Protein AF-A0A8J6UGV1-F1 (afdb_monomer_lite)

InterPro domains:
  IPR001624 Flagellar hook-basal body complex protein FliE [MF_00724] (2-100)
  IPR001624 Flagellar hook-basal body complex protein FliE [PF02049] (19-100)
  IPR001624 Flagellar hook-basal body complex protein FliE [PR01006] (30-46)
  IPR001624 Flagellar hook-basal body complex protein FliE [PR01006] (64-80)
  IPR001624 Flagellar hook-basal body complex protein FliE [PR01006] (85-98)
  IPR001624 Flagellar hook-basal body complex protein FliE [PTHR34653] (22-100)
  IPR001624 Flagellar hook-basal body complex protein FliE [TIGR00205] (25-100)

Radius of gyration: 26.91 Å; chains: 1; bounding box: 54×57×65 Å

Sequence (100 aa):
MKHITDVTLATQLKSLAHPRTAPVQQIGDKFAEALKASIAGVNQAQITADRAAENIVAGDTKNLHEAMIRLEEADISLRMMVQVRNKAVEAYQEVMRMQV

Structure (mmCIF, N/CA/C/O backbone):
data_AF-A0A8J6UGV1-F1
#
_entry.id   AF-A0A8J6UGV1-F1
#
loop_
_atom_site.group_PDB
_atom_site.id
_atom_site.type_symbol
_atom_site.label_atom_id
_atom_site.label_alt_id
_atom_site.label_comp_id
_atom_site.label_asym_id
_atom_site.label_entity_id
_atom_site.label_seq_id
_atom_site.pdbx_PDB_ins_code
_atom_site.Cartn_x
_atom_site.Cartn_y
_atom_site.Cartn_z
_atom_site.occupancy
_atom_site.B_iso_or_equiv
_atom_site.auth_seq_id
_atom_site.auth_comp_id
_atom_site.auth_asym_id
_atom_site.auth_atom_id
_atom_site.pdbx_PDB_model_num
ATOM 1 N N . MET A 1 1 ? -36.409 49.677 41.959 1.00 44.34 1 MET A N 1
ATOM 2 C CA . MET A 1 1 ? -36.894 48.316 41.642 1.00 44.34 1 MET A CA 1
ATOM 3 C C . MET A 1 1 ? -36.881 48.211 40.120 1.00 44.34 1 MET A C 1
ATOM 5 O O . MET A 1 1 ? -37.669 48.903 39.501 1.00 44.34 1 MET A O 1
ATOM 9 N N . LYS A 1 2 ? -35.842 47.668 39.455 1.00 50.03 2 LYS A N 1
ATOM 10 C CA . LYS A 1 2 ? -35.489 46.228 39.337 1.00 50.03 2 LYS A CA 1
ATOM 11 C C . LYS A 1 2 ? -36.790 45.441 39.097 1.00 50.03 2 LYS A C 1
ATOM 13 O O . LYS A 1 2 ? -37.649 45.496 39.960 1.00 50.03 2 LYS A O 1
ATOM 18 N N . HIS A 1 3 ? -37.077 44.839 37.948 1.00 48.22 3 HIS A N 1
ATOM 19 C CA . HIS A 1 3 ? -36.408 43.662 37.401 1.00 48.22 3 HIS A CA 1
ATOM 20 C C . HIS A 1 3 ? -36.969 43.378 35.992 1.00 48.22 3 HIS A C 1
ATOM 22 O O . HIS A 1 3 ? -38.113 42.946 35.905 1.00 48.22 3 HIS A O 1
ATOM 28 N N . ILE A 1 4 ? -36.215 43.581 34.902 1.00 45.41 4 ILE A N 1
ATOM 29 C CA . ILE A 1 4 ? -36.548 42.944 33.602 1.00 45.41 4 ILE A CA 1
ATOM 30 C C . IL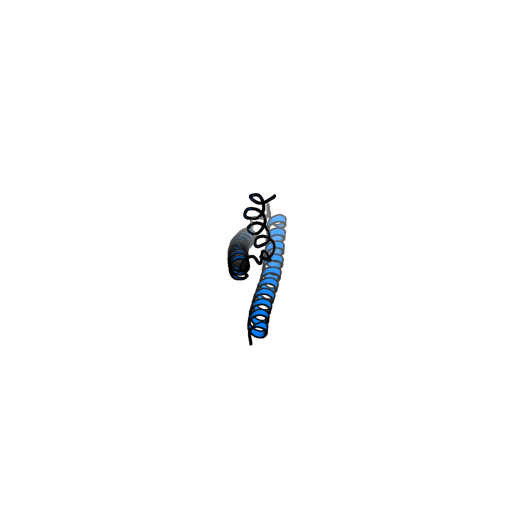E A 1 4 ? -35.292 42.516 32.808 1.00 45.41 4 ILE A C 1
ATOM 32 O O . ILE A 1 4 ? -35.344 42.354 31.595 1.00 45.41 4 ILE A O 1
ATOM 36 N N . THR A 1 5 ? -34.149 42.289 33.466 1.00 53.50 5 THR A N 1
ATOM 37 C CA . THR A 1 5 ? -32.882 41.984 32.762 1.00 53.50 5 THR A CA 1
ATOM 38 C C . THR A 1 5 ? -32.212 40.682 33.204 1.00 53.50 5 THR A C 1
ATOM 40 O O . THR A 1 5 ? -31.007 40.538 33.042 1.00 53.50 5 THR A O 1
ATOM 43 N N . ASP A 1 6 ? -32.971 39.714 33.727 1.00 45.38 6 ASP A N 1
ATOM 44 C CA . ASP A 1 6 ? -32.399 38.461 34.257 1.00 45.38 6 ASP A CA 1
ATOM 45 C C . ASP A 1 6 ? -32.778 37.186 33.479 1.00 45.38 6 ASP A C 1
ATOM 47 O O . ASP A 1 6 ? -32.284 36.108 33.794 1.00 45.38 6 ASP A O 1
ATOM 51 N N . VAL A 1 7 ? -33.593 37.263 32.418 1.00 51.62 7 VAL A N 1
ATOM 52 C CA . VAL A 1 7 ? -34.037 36.050 31.686 1.00 51.62 7 VAL A CA 1
ATOM 53 C C . VAL A 1 7 ? -33.229 35.762 30.409 1.00 51.62 7 VAL A C 1
ATOM 55 O O . VAL A 1 7 ? -33.326 34.672 29.853 1.00 51.62 7 VAL A O 1
ATOM 58 N N . THR A 1 8 ? -32.343 36.664 29.976 1.00 47.09 8 THR A N 1
ATOM 59 C CA . THR A 1 8 ? -31.517 36.442 28.768 1.00 47.09 8 THR A CA 1
ATOM 60 C C . THR A 1 8 ? -30.122 35.876 29.074 1.00 47.09 8 THR A C 1
ATOM 62 O O . THR A 1 8 ? -29.490 35.307 28.187 1.00 47.09 8 THR A O 1
ATOM 65 N N . LEU A 1 9 ? -29.636 35.959 30.320 1.00 51.91 9 LEU A N 1
ATOM 66 C CA . LEU A 1 9 ? -28.287 35.481 30.675 1.00 51.91 9 LEU A CA 1
ATOM 67 C C . LEU A 1 9 ? -28.239 34.010 31.127 1.00 51.91 9 LEU A C 1
ATOM 69 O O . LEU A 1 9 ? -27.195 33.372 31.004 1.00 51.91 9 LEU A O 1
ATOM 73 N N . ALA A 1 10 ? -29.352 33.424 31.581 1.00 48.31 10 ALA A N 1
ATOM 74 C CA . ALA A 1 10 ? -29.375 32.022 32.021 1.00 48.31 10 ALA A CA 1
ATOM 75 C C . ALA A 1 10 ? -29.327 31.013 30.853 1.00 48.31 10 ALA A C 1
ATOM 77 O O . ALA A 1 10 ? -28.907 29.869 31.033 1.00 48.31 10 ALA A O 1
ATOM 78 N N . THR A 1 11 ? -29.707 31.433 29.642 1.00 52.72 11 THR A N 1
ATOM 79 C CA . THR A 1 11 ? -29.747 30.557 28.458 1.00 52.72 11 THR A CA 1
ATOM 80 C C . THR A 1 11 ? -28.392 30.473 27.742 1.00 52.72 11 THR A C 1
ATOM 82 O O . THR A 1 11 ? -28.140 29.506 27.028 1.00 52.72 11 THR A O 1
ATOM 85 N N . GLN A 1 12 ? -27.474 31.420 27.974 1.00 50.91 12 GLN A N 1
ATOM 86 C CA . GLN A 1 12 ? -26.138 31.414 27.353 1.00 50.91 12 GLN A CA 1
ATOM 87 C C . GLN A 1 12 ? -25.066 30.654 28.152 1.00 50.91 12 GLN A C 1
ATOM 89 O O . GLN A 1 12 ? -24.027 30.315 27.591 1.00 50.91 12 GLN A O 1
ATOM 94 N N . LEU A 1 13 ? -25.317 30.283 29.412 1.00 49.97 13 LEU A N 1
ATOM 95 C CA . LEU A 1 13 ? -24.343 29.525 30.217 1.00 49.97 13 LEU A CA 1
ATOM 96 C C . LEU A 1 13 ? -24.439 27.997 30.048 1.00 49.97 13 LEU A C 1
ATOM 98 O O . LEU A 1 13 ? -23.524 27.282 30.446 1.00 49.97 13 LEU A O 1
ATOM 102 N N . LYS A 1 14 ? -25.488 27.475 29.395 1.00 50.97 14 LYS A N 1
ATOM 103 C CA . LYS A 1 14 ? -25.607 26.036 29.068 1.00 50.97 14 LYS A CA 1
ATOM 104 C C . LYS A 1 14 ? -24.937 25.628 27.751 1.00 50.97 14 LYS A C 1
ATOM 106 O O . LYS A 1 14 ? -24.842 24.439 27.464 1.00 50.97 14 LYS A O 1
ATOM 111 N N . SER A 1 15 ? -24.437 26.584 26.965 1.00 50.41 15 SER A N 1
ATOM 112 C CA . SER A 1 15 ? -23.799 26.303 25.670 1.00 50.41 15 SER A CA 1
ATOM 113 C C . SER A 1 15 ? -22.287 26.045 25.753 1.00 50.41 15 SER A C 1
ATOM 115 O O . SER A 1 15 ? -21.696 25.661 24.747 1.00 50.41 15 SER A O 1
ATOM 117 N N . LEU A 1 16 ? -21.652 26.220 26.919 1.00 51.69 16 LEU A N 1
ATOM 118 C CA . LEU A 1 16 ? -20.201 26.026 27.091 1.00 51.69 16 LEU A CA 1
ATOM 119 C C . LEU A 1 16 ? -19.818 24.673 27.723 1.00 51.69 16 LEU A C 1
ATOM 121 O O . LEU A 1 16 ? -18.643 24.429 27.970 1.00 51.69 16 LEU A O 1
ATOM 125 N N . ALA A 1 17 ? -20.786 23.780 27.955 1.00 50.59 17 ALA A N 1
ATOM 126 C CA . ALA A 1 17 ? -20.569 22.480 28.602 1.00 50.59 17 ALA A CA 1
ATOM 127 C C . ALA A 1 17 ? -20.618 21.276 27.644 1.00 50.59 17 ALA A C 1
ATOM 129 O O . ALA A 1 17 ? -20.630 20.135 28.097 1.00 50.59 17 ALA A O 1
ATOM 130 N N . HIS A 1 18 ? -20.642 21.503 26.329 1.00 53.69 18 HIS A N 1
ATOM 131 C CA . HIS A 1 18 ? -20.452 20.417 25.372 1.00 53.69 18 HIS A CA 1
ATOM 132 C C . HIS A 1 18 ? -18.962 20.353 25.044 1.00 53.69 18 HIS A C 1
ATOM 134 O O . HIS A 1 18 ? -18.491 21.192 24.267 1.00 53.69 18 HIS A O 1
ATOM 140 N N . PRO A 1 19 ? -18.189 19.397 25.598 1.00 52.09 19 PRO A N 1
ATOM 141 C CA . PRO A 1 19 ? -16.943 19.048 24.949 1.00 52.09 19 PRO A CA 1
ATOM 142 C C . PRO A 1 19 ? -17.323 18.703 23.511 1.00 52.09 19 PRO A C 1
ATOM 144 O O . PRO A 1 19 ? -18.213 17.888 23.271 1.00 52.09 19 PRO A O 1
ATOM 147 N N . ARG A 1 20 ? -16.712 19.388 22.545 1.00 55.41 20 ARG A N 1
ATOM 148 C CA . ARG A 1 20 ? -16.809 19.042 21.130 1.00 55.41 20 ARG A CA 1
ATOM 149 C C . ARG A 1 20 ? -16.057 17.722 20.940 1.00 55.41 20 ARG A C 1
ATOM 151 O O . ARG A 1 20 ? -14.991 17.683 20.339 1.00 55.41 20 ARG A O 1
ATOM 158 N N . THR A 1 21 ? -16.582 16.643 21.507 1.00 55.25 21 THR A N 1
ATOM 159 C CA . THR A 1 21 ? -16.264 15.290 21.100 1.00 55.25 21 THR A CA 1
ATOM 160 C C . THR A 1 21 ? -16.912 15.147 19.735 1.00 55.25 21 THR A C 1
ATOM 162 O O . THR A 1 21 ? -18.11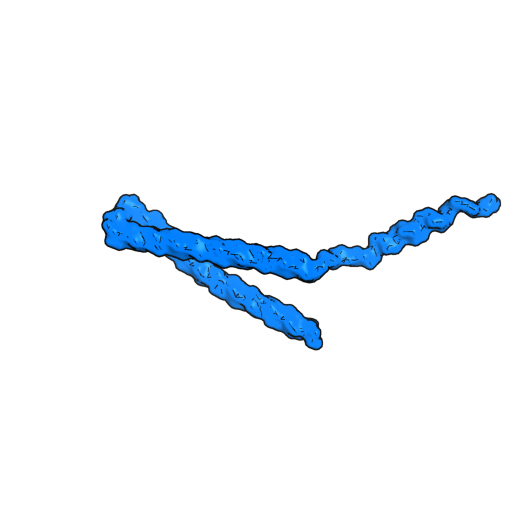8 14.946 19.604 1.00 55.25 21 THR A O 1
ATOM 165 N N . ALA A 1 22 ? -16.118 15.345 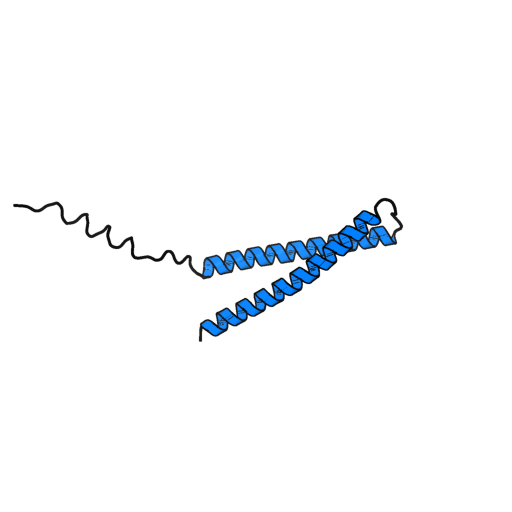18.680 1.00 57.78 22 ALA A N 1
ATOM 166 C CA . ALA A 1 22 ? -16.494 14.803 17.384 1.00 57.78 22 ALA A CA 1
ATOM 167 C C . ALA A 1 22 ? -16.906 13.339 17.626 1.00 57.78 22 ALA A C 1
ATOM 169 O O . ALA A 1 22 ? -16.192 12.648 18.365 1.00 57.78 22 ALA A O 1
ATOM 170 N N . PRO A 1 23 ? -18.057 12.879 17.105 1.00 64.38 23 PRO A N 1
ATOM 171 C CA . PRO A 1 23 ? -18.477 11.511 17.338 1.00 64.38 23 PRO A CA 1
ATOM 172 C C . PRO A 1 23 ? -17.330 10.607 16.895 1.00 64.38 23 PRO A C 1
ATOM 174 O O . PRO A 1 23 ? -16.862 10.725 15.765 1.00 64.38 23 PRO A O 1
ATOM 177 N N . VAL A 1 24 ? -16.854 9.739 17.789 1.00 61.34 24 VAL A N 1
ATOM 178 C CA . VAL A 1 24 ? -15.759 8.784 17.526 1.00 61.34 24 VAL A CA 1
ATOM 179 C C . VAL A 1 24 ? -16.014 8.014 16.219 1.00 61.34 24 VAL A C 1
ATOM 181 O O . VAL A 1 24 ? -15.087 7.728 15.465 1.00 61.34 24 VAL A O 1
ATOM 184 N N . GLN A 1 25 ? -17.292 7.817 15.885 1.00 61.56 25 GLN A N 1
ATOM 185 C CA . GLN A 1 25 ? -17.774 7.273 14.620 1.00 61.56 25 GLN A CA 1
ATOM 186 C C . GLN A 1 25 ? -17.310 8.054 13.376 1.00 61.56 25 GLN A C 1
ATOM 188 O O . GLN A 1 25 ? -16.799 7.463 12.434 1.00 61.56 25 GLN A O 1
ATOM 193 N N . GLN A 1 26 ? -17.397 9.387 13.388 1.00 65.81 26 GLN A N 1
ATOM 194 C CA . GLN A 1 26 ? -17.032 10.237 12.249 1.00 65.81 26 GLN A CA 1
ATOM 195 C C . GLN A 1 26 ? -15.513 10.259 11.995 1.00 65.81 26 GLN A C 1
ATOM 197 O O . GLN A 1 26 ? -15.069 10.533 10.881 1.00 65.81 26 GLN A O 1
ATOM 202 N N . ILE A 1 27 ? -14.705 9.983 13.025 1.00 69.19 27 ILE A N 1
ATOM 203 C CA . ILE A 1 27 ? -13.251 9.815 12.896 1.00 69.19 27 ILE A CA 1
ATOM 204 C C . ILE A 1 27 ? -12.932 8.423 12.330 1.00 69.19 27 ILE A C 1
ATOM 206 O O . ILE A 1 27 ? -12.088 8.313 11.441 1.00 69.19 27 ILE A O 1
ATOM 210 N N . GLY A 1 28 ? -13.639 7.384 12.790 1.00 74.00 28 GLY A N 1
ATOM 211 C CA . GLY A 1 28 ? -13.521 6.020 12.267 1.00 74.00 28 GLY A CA 1
ATOM 212 C C . GLY A 1 28 ? -13.859 5.921 10.779 1.00 74.00 28 GLY A C 1
ATOM 213 O O . GLY A 1 28 ? -13.085 5.343 10.019 1.00 74.00 28 GLY A O 1
ATOM 214 N N . ASP A 1 29 ? -14.943 6.567 10.345 1.00 78.00 29 ASP A N 1
ATOM 215 C CA . ASP A 1 29 ? -15.361 6.574 8.938 1.00 78.00 29 ASP A CA 1
ATOM 216 C C . ASP A 1 29 ? -14.316 7.262 8.041 1.00 78.00 29 ASP A C 1
ATOM 218 O O . ASP A 1 29 ? -13.930 6.728 7.002 1.00 78.00 29 ASP A O 1
ATOM 222 N N . LYS A 1 30 ? -13.759 8.400 8.483 1.00 76.56 30 LYS A N 1
ATOM 223 C CA . LYS A 1 30 ? -12.683 9.101 7.758 1.00 76.56 30 LYS A CA 1
ATOM 224 C C . LYS A 1 30 ? -11.389 8.292 7.682 1.00 76.56 30 LYS A C 1
ATOM 226 O O . LYS A 1 30 ? -10.701 8.327 6.664 1.00 76.56 30 LYS A O 1
ATOM 231 N N . PHE A 1 31 ? -11.040 7.566 8.744 1.00 77.44 31 PHE A N 1
ATOM 232 C CA . PHE A 1 31 ? -9.889 6.666 8.726 1.00 77.44 31 PHE A CA 1
ATOM 233 C C . PHE A 1 31 ? -10.120 5.484 7.778 1.00 77.44 31 PHE A C 1
ATOM 235 O O . PHE A 1 31 ? -9.224 5.135 7.013 1.00 77.44 31 PHE A O 1
ATOM 242 N N . ALA A 1 32 ? -11.321 4.901 7.781 1.00 80.69 32 ALA A N 1
ATOM 243 C CA . ALA A 1 32 ? -11.683 3.817 6.875 1.00 80.69 32 ALA A CA 1
ATOM 244 C C . ALA A 1 32 ? -11.626 4.260 5.403 1.00 80.69 32 ALA A C 1
ATOM 246 O O . ALA A 1 32 ? -11.101 3.529 4.562 1.00 80.69 32 ALA A O 1
ATOM 247 N N . GLU A 1 33 ? -12.096 5.470 5.090 1.00 84.56 33 GLU A N 1
ATOM 248 C CA . GLU A 1 33 ? -11.962 6.068 3.757 1.00 84.56 33 GLU A CA 1
ATOM 249 C C . GLU A 1 33 ? -10.496 6.277 3.360 1.00 84.56 33 GLU A C 1
ATOM 251 O O . GLU A 1 33 ? -10.100 5.880 2.262 1.00 84.56 33 GLU A O 1
ATOM 256 N N . ALA A 1 34 ? -9.672 6.835 4.253 1.00 80.75 34 ALA A N 1
ATOM 257 C CA . ALA A 1 34 ? -8.244 7.027 4.004 1.00 80.75 34 ALA A CA 1
ATOM 258 C C . ALA A 1 34 ? -7.518 5.690 3.782 1.00 80.75 34 ALA A C 1
ATOM 260 O O . ALA A 1 34 ? -6.756 5.551 2.828 1.00 80.75 34 ALA A O 1
ATOM 261 N N . LEU A 1 35 ? -7.810 4.679 4.604 1.00 78.81 35 LEU A N 1
ATOM 262 C CA . LEU A 1 35 ? -7.252 3.336 4.467 1.00 78.81 35 LEU A CA 1
ATOM 263 C C . LEU A 1 35 ? -7.668 2.692 3.140 1.00 78.81 35 LEU A C 1
ATOM 265 O O . LEU A 1 35 ? -6.835 2.112 2.445 1.00 78.81 35 LEU A O 1
ATOM 269 N N . LYS A 1 36 ? -8.939 2.829 2.749 1.00 84.50 36 LYS A N 1
ATOM 270 C CA . LYS A 1 36 ? -9.446 2.340 1.462 1.00 84.50 36 LYS A CA 1
ATOM 271 C C . LYS A 1 36 ? -8.745 3.023 0.286 1.00 84.50 36 LYS A C 1
ATOM 273 O O . LYS A 1 36 ? -8.374 2.345 -0.671 1.00 84.50 36 LYS A O 1
ATOM 278 N N . ALA A 1 37 ? -8.522 4.333 0.369 1.00 84.62 37 ALA A N 1
ATOM 279 C CA . ALA A 1 37 ? -7.778 5.083 -0.637 1.00 84.62 37 ALA A CA 1
ATOM 280 C C . ALA A 1 37 ? -6.309 4.634 -0.716 1.00 84.62 37 ALA A C 1
ATOM 282 O O . ALA A 1 37 ? -5.796 4.427 -1.814 1.00 84.62 37 ALA A O 1
ATOM 283 N N . SER A 1 38 ? -5.647 4.401 0.421 1.00 75.75 38 SER A N 1
ATOM 284 C CA . SER A 1 38 ? -4.282 3.865 0.453 1.00 75.75 38 SER A CA 1
ATOM 285 C C . SER A 1 38 ? -4.195 2.462 -0.149 1.00 75.75 38 SER A C 1
ATOM 287 O O . SER A 1 38 ? -3.284 2.197 -0.928 1.00 75.75 38 SER A O 1
ATOM 289 N N . ILE A 1 39 ? -5.156 1.578 0.144 1.00 82.62 39 ILE A N 1
ATOM 290 C CA . ILE A 1 39 ? -5.223 0.236 -0.456 1.00 82.62 39 ILE A CA 1
ATOM 291 C C . ILE A 1 39 ? -5.373 0.326 -1.979 1.00 82.62 39 ILE A C 1
ATOM 293 O O . ILE A 1 39 ? -4.658 -0.361 -2.708 1.00 82.62 39 ILE A O 1
ATOM 297 N N . ALA A 1 40 ? -6.259 1.196 -2.467 1.00 86.19 40 ALA A N 1
ATOM 298 C CA . ALA A 1 40 ? -6.415 1.431 -3.899 1.00 86.19 40 ALA A CA 1
ATOM 299 C C . ALA A 1 40 ? -5.127 1.990 -4.535 1.00 86.19 40 ALA A C 1
ATOM 301 O O . ALA A 1 40 ? -4.746 1.560 -5.623 1.00 86.19 40 ALA A O 1
ATOM 302 N N . GLY A 1 41 ? -4.430 2.892 -3.836 1.00 81.75 41 GLY A N 1
ATOM 303 C CA . GLY A 1 41 ? -3.144 3.441 -4.264 1.00 81.75 41 GLY A CA 1
ATOM 304 C C . GLY A 1 41 ? -2.056 2.376 -4.398 1.00 81.75 41 GLY A C 1
ATOM 305 O O . GLY A 1 41 ? -1.343 2.356 -5.398 1.00 81.75 41 GLY A O 1
ATOM 306 N N . VAL A 1 42 ? -1.966 1.441 -3.450 1.00 79.69 42 VAL A N 1
ATOM 307 C CA . VAL A 1 42 ? -0.979 0.352 -3.524 1.00 79.69 42 VAL A CA 1
ATOM 308 C C . VAL A 1 42 ? -1.313 -0.638 -4.634 1.00 79.69 42 VAL A C 1
ATOM 310 O O . VAL A 1 42 ? -0.412 -1.046 -5.358 1.00 79.69 42 VAL A O 1
ATOM 313 N N . ASN A 1 43 ? -2.590 -0.965 -4.844 1.00 81.81 43 ASN A N 1
ATOM 314 C CA . ASN A 1 43 ? -2.993 -1.785 -5.988 1.00 81.81 43 ASN A CA 1
ATOM 315 C C . ASN A 1 43 ? -2.573 -1.135 -7.321 1.00 81.81 43 ASN A C 1
ATOM 317 O O . ASN A 1 43 ? -2.052 -1.796 -8.216 1.00 81.81 43 ASN A O 1
ATOM 321 N N . GLN A 1 44 ? -2.732 0.186 -7.439 1.00 84.00 44 GLN A N 1
ATOM 322 C CA . GLN A 1 44 ? -2.290 0.922 -8.621 1.00 84.00 44 GLN A CA 1
ATOM 323 C C . GLN A 1 44 ? -0.759 0.929 -8.771 1.00 84.00 44 GLN A C 1
ATOM 325 O O . GLN A 1 44 ? -0.255 0.802 -9.891 1.00 84.00 44 GLN A O 1
ATOM 330 N N . ALA A 1 45 ? -0.021 1.054 -7.666 1.00 76.94 45 ALA A N 1
ATOM 331 C CA . ALA A 1 45 ? 1.436 0.951 -7.658 1.00 76.94 45 ALA A CA 1
ATOM 332 C C . ALA A 1 45 ? 1.900 -0.447 -8.100 1.00 76.94 45 ALA A C 1
ATOM 334 O O . ALA A 1 45 ? 2.790 -0.547 -8.939 1.00 76.94 45 ALA A O 1
ATOM 335 N N . GLN A 1 46 ? 1.235 -1.507 -7.631 1.00 74.75 46 GLN A N 1
ATOM 336 C CA . GLN A 1 46 ? 1.523 -2.891 -8.007 1.00 74.75 46 GLN A CA 1
ATOM 337 C C . GLN A 1 46 ? 1.316 -3.131 -9.509 1.00 74.75 46 GLN A C 1
ATOM 339 O O . GLN A 1 46 ? 2.237 -3.570 -10.186 1.00 74.75 46 GLN A O 1
ATOM 344 N N . ILE A 1 47 ? 0.173 -2.715 -10.067 1.00 85.69 47 ILE A N 1
ATOM 345 C CA . ILE A 1 47 ? -0.096 -2.815 -11.516 1.00 85.69 47 ILE A CA 1
ATOM 346 C C . ILE A 1 47 ? 0.952 -2.050 -12.342 1.00 85.69 47 ILE A C 1
ATOM 348 O O . ILE A 1 47 ? 1.320 -2.458 -13.444 1.00 85.69 47 ILE A O 1
ATOM 352 N N . THR A 1 48 ? 1.418 -0.909 -11.835 1.00 77.75 48 THR A N 1
ATOM 353 C CA . THR A 1 48 ? 2.434 -0.095 -12.516 1.00 77.75 48 THR A CA 1
ATOM 354 C C . THR A 1 48 ? 3.803 -0.772 -12.477 1.00 77.75 48 THR A C 1
ATOM 356 O O . THR A 1 48 ? 4.514 -0.758 -13.482 1.00 77.75 48 THR A O 1
ATOM 359 N N . ALA A 1 49 ? 4.151 -1.390 -11.348 1.00 70.88 49 ALA A N 1
ATOM 360 C CA . ALA A 1 49 ? 5.376 -2.159 -11.181 1.00 70.88 49 ALA A CA 1
ATOM 361 C C . ALA A 1 49 ? 5.395 -3.402 -12.080 1.00 70.88 49 ALA A C 1
ATOM 363 O O . ALA A 1 49 ? 6.397 -3.637 -12.749 1.00 70.88 49 ALA A O 1
ATOM 364 N N . ASP A 1 50 ? 4.276 -4.123 -12.181 1.00 78.12 50 ASP A N 1
ATOM 365 C CA . ASP A 1 50 ? 4.147 -5.298 -13.050 1.00 78.12 50 ASP A CA 1
ATOM 366 C C . ASP A 1 50 ? 4.394 -4.929 -14.522 1.00 78.12 50 ASP A C 1
ATOM 368 O O . ASP A 1 50 ? 5.207 -5.557 -15.200 1.00 78.12 50 ASP A O 1
ATOM 372 N N . ARG A 1 51 ? 3.796 -3.830 -15.006 1.00 78.06 51 ARG A N 1
ATOM 373 C CA . ARG A 1 51 ? 4.065 -3.325 -16.367 1.00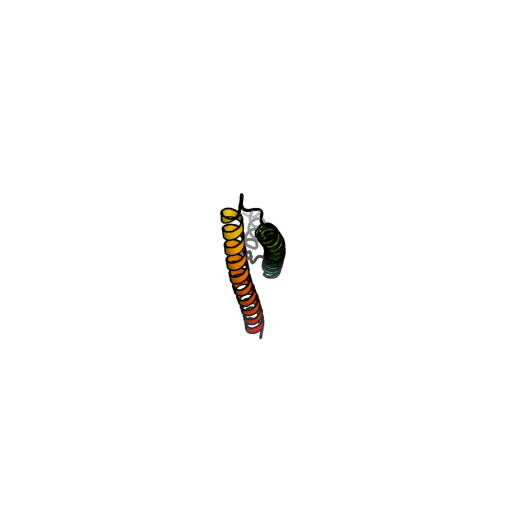 78.06 51 ARG A CA 1
ATOM 374 C C . ARG A 1 51 ? 5.508 -2.870 -16.559 1.00 78.06 51 ARG A C 1
ATOM 376 O O . ARG A 1 51 ? 6.072 -3.038 -17.637 1.00 78.06 51 ARG A O 1
ATOM 383 N N . ALA A 1 52 ? 6.106 -2.244 -15.546 1.00 69.00 52 ALA A N 1
ATOM 384 C CA . ALA A 1 52 ? 7.504 -1.834 -15.612 1.00 69.00 52 ALA A CA 1
ATOM 385 C C . ALA A 1 52 ? 8.432 -3.058 -15.702 1.00 69.00 52 ALA A C 1
ATOM 387 O O . ALA A 1 52 ? 9.366 -3.049 -16.502 1.00 69.00 52 ALA A O 1
ATOM 388 N N . ALA A 1 53 ? 8.134 -4.122 -14.952 1.00 69.12 53 ALA A N 1
ATOM 389 C CA . ALA A 1 53 ? 8.850 -5.390 -15.013 1.00 69.12 53 ALA A CA 1
ATOM 390 C C . ALA A 1 53 ? 8.706 -6.066 -16.389 1.00 69.12 53 ALA A C 1
ATOM 392 O O . ALA A 1 53 ? 9.708 -6.495 -16.960 1.00 69.12 53 ALA A O 1
ATOM 393 N N . GLU A 1 54 ? 7.501 -6.090 -16.968 1.00 73.75 54 GLU A N 1
ATOM 394 C CA . GLU A 1 54 ? 7.268 -6.602 -18.329 1.00 73.75 54 GLU A CA 1
ATOM 395 C C . GLU A 1 54 ? 8.090 -5.845 -19.384 1.00 73.75 54 GLU A C 1
ATOM 397 O O . GLU A 1 54 ? 8.734 -6.468 -20.229 1.00 73.75 54 GLU A O 1
ATOM 402 N N . ASN A 1 55 ? 8.142 -4.511 -19.306 1.00 67.81 55 ASN A N 1
ATOM 403 C CA . ASN A 1 55 ? 8.916 -3.684 -20.239 1.00 67.81 55 ASN A CA 1
ATOM 404 C C . ASN A 1 55 ? 10.434 -3.914 -20.125 1.00 67.81 55 ASN A C 1
ATOM 406 O O . ASN A 1 55 ? 11.137 -3.898 -21.138 1.00 67.81 55 ASN A O 1
ATOM 410 N N . ILE A 1 56 ? 10.941 -4.170 -18.913 1.00 68.69 56 ILE A N 1
ATOM 411 C CA . ILE A 1 56 ? 12.346 -4.547 -18.697 1.00 68.69 56 ILE A CA 1
ATOM 412 C C . ILE A 1 56 ? 12.647 -5.893 -19.371 1.00 68.69 56 ILE A C 1
ATOM 414 O O . ILE A 1 56 ? 13.640 -6.014 -20.089 1.00 68.69 56 ILE A O 1
ATOM 418 N N . VAL A 1 57 ? 11.790 -6.899 -19.164 1.00 69.00 57 VAL A N 1
ATOM 419 C CA . VAL A 1 57 ? 11.962 -8.249 -19.734 1.00 69.00 57 VAL A CA 1
ATOM 420 C C . VAL A 1 57 ? 11.824 -8.239 -21.260 1.00 69.00 57 VAL A C 1
ATOM 422 O O . VAL A 1 57 ? 12.520 -8.987 -21.943 1.00 69.00 57 VAL A O 1
ATOM 425 N N . ALA A 1 58 ? 10.991 -7.350 -21.808 1.00 75.12 58 ALA A N 1
ATOM 426 C CA . ALA A 1 58 ? 10.830 -7.141 -23.247 1.00 75.12 58 ALA A CA 1
ATOM 427 C C . ALA A 1 58 ? 12.054 -6.491 -23.930 1.00 75.12 58 ALA A C 1
ATOM 429 O O . ALA A 1 58 ? 12.083 -6.382 -25.157 1.00 75.12 58 ALA A O 1
ATOM 430 N N . GLY A 1 59 ? 13.076 -6.085 -23.167 1.00 62.94 59 GLY A N 1
ATOM 431 C CA . GLY A 1 59 ? 14.328 -5.551 -23.702 1.00 62.94 59 GLY A CA 1
ATOM 432 C C . GLY A 1 59 ? 14.305 -4.051 -24.004 1.00 62.94 59 GLY A C 1
ATOM 433 O O . GLY A 1 59 ? 15.190 -3.569 -24.716 1.00 62.94 59 GLY A O 1
ATOM 434 N N . ASP A 1 60 ? 13.341 -3.296 -23.460 1.00 65.19 60 ASP A N 1
ATOM 435 C CA . ASP A 1 60 ? 13.316 -1.834 -23.578 1.00 65.19 60 ASP A CA 1
ATOM 436 C C . ASP A 1 60 ? 14.346 -1.200 -22.625 1.00 65.19 60 ASP A C 1
ATOM 438 O O . ASP A 1 60 ? 14.074 -0.785 -21.497 1.00 65.19 60 ASP A O 1
ATOM 442 N N . THR A 1 61 ? 15.599 -1.181 -23.078 1.00 57.50 61 THR A N 1
ATOM 443 C CA . THR A 1 61 ? 16.772 -0.764 -22.294 1.00 57.50 61 THR A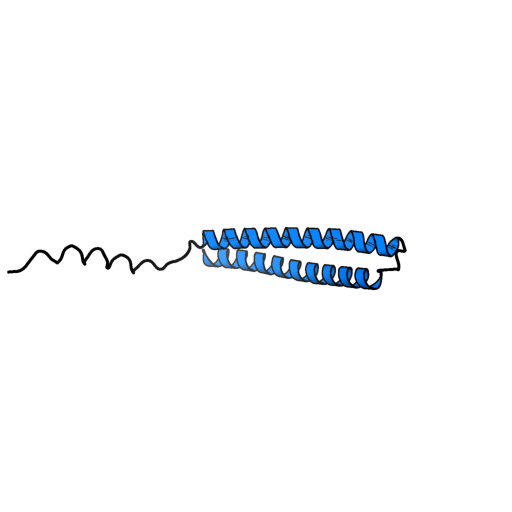 CA 1
ATOM 444 C C . THR A 1 61 ? 16.908 0.749 -22.136 1.00 57.50 61 THR A C 1
ATOM 446 O O . THR A 1 61 ? 17.732 1.197 -21.338 1.00 57.50 61 THR A O 1
ATOM 449 N N . LYS A 1 62 ? 16.095 1.554 -22.836 1.00 63.72 62 LYS A N 1
ATOM 450 C CA . LYS A 1 62 ? 16.175 3.024 -22.767 1.00 63.72 62 LYS A CA 1
ATOM 451 C C . LYS A 1 62 ? 15.812 3.579 -21.391 1.00 63.72 62 LYS A C 1
ATOM 453 O O . LYS A 1 62 ? 16.334 4.624 -21.021 1.00 63.72 62 LYS A O 1
ATOM 458 N N . ASN A 1 63 ? 14.983 2.861 -20.630 1.00 66.00 63 ASN A N 1
ATOM 459 C CA . ASN A 1 63 ? 14.483 3.297 -19.324 1.00 66.00 63 ASN A CA 1
ATOM 460 C C . ASN A 1 63 ? 14.769 2.287 -18.200 1.00 66.00 63 ASN A C 1
ATOM 462 O O . ASN A 1 63 ? 14.128 2.342 -17.154 1.00 66.00 63 ASN A O 1
ATOM 466 N N . LEU A 1 64 ? 15.729 1.368 -18.381 1.00 70.50 64 LEU A N 1
ATOM 467 C CA . LEU A 1 64 ? 16.019 0.304 -17.407 1.00 70.50 64 LEU A CA 1
ATOM 468 C C . LEU A 1 64 ? 16.281 0.849 -15.994 1.00 70.50 64 LEU A C 1
ATOM 470 O O . LEU A 1 64 ? 15.779 0.301 -15.017 1.00 70.50 64 LEU A O 1
ATOM 474 N N . HIS A 1 65 ? 17.035 1.946 -15.886 1.00 74.75 65 HIS A N 1
ATOM 475 C CA . HIS A 1 65 ? 17.329 2.583 -14.603 1.00 74.75 65 HIS A CA 1
ATOM 476 C C . HIS A 1 65 ? 16.065 3.129 -13.923 1.00 74.75 65 HIS A C 1
ATOM 478 O O . HIS A 1 65 ? 15.845 2.882 -12.741 1.00 74.75 65 HIS A O 1
ATOM 484 N N . GLU A 1 66 ? 15.203 3.813 -14.677 1.00 74.56 66 GLU A N 1
ATOM 485 C CA . GLU A 1 66 ? 13.935 4.345 -14.168 1.00 74.56 66 GLU A CA 1
ATOM 486 C C . GLU A 1 66 ? 12.968 3.219 -13.780 1.00 74.56 66 GLU A C 1
ATOM 488 O O . GLU A 1 66 ? 12.294 3.295 -12.756 1.00 74.56 66 GLU A O 1
ATOM 493 N N . ALA A 1 67 ? 12.934 2.138 -14.558 1.00 74.25 67 ALA A N 1
ATOM 494 C CA . ALA A 1 67 ? 12.105 0.979 -14.270 1.00 74.25 67 ALA A CA 1
ATOM 495 C C . ALA A 1 67 ? 12.586 0.219 -13.019 1.00 74.25 67 ALA A C 1
ATOM 497 O O . ALA A 1 67 ? 11.754 -0.180 -12.206 1.00 74.25 67 ALA A O 1
ATOM 498 N N . MET A 1 68 ? 13.903 0.091 -12.802 1.00 77.88 68 MET A N 1
ATOM 499 C CA . MET A 1 68 ? 14.446 -0.446 -11.546 1.00 77.88 68 MET A CA 1
ATOM 500 C C . MET A 1 68 ? 14.109 0.440 -10.342 1.00 77.88 68 MET A C 1
ATOM 502 O O . MET A 1 68 ? 13.734 -0.090 -9.300 1.00 77.88 68 MET A O 1
ATOM 506 N N . ILE A 1 69 ? 14.186 1.770 -10.480 1.00 82.38 69 ILE A N 1
ATOM 507 C CA . ILE A 1 69 ? 13.780 2.700 -9.412 1.00 82.38 69 ILE A CA 1
ATOM 508 C C . ILE A 1 69 ? 12.303 2.502 -9.067 1.00 82.38 69 ILE A C 1
ATOM 510 O O . ILE A 1 69 ? 11.965 2.340 -7.899 1.00 82.38 69 ILE A O 1
ATOM 514 N N . ARG A 1 70 ? 11.425 2.450 -10.074 1.00 77.19 70 ARG A N 1
ATOM 515 C CA . ARG A 1 70 ? 9.987 2.231 -9.857 1.00 77.19 70 ARG A CA 1
ATOM 516 C C . ARG A 1 70 ? 9.686 0.881 -9.210 1.00 77.19 70 ARG A C 1
ATOM 518 O O . ARG A 1 70 ? 8.763 0.793 -8.406 1.00 77.19 70 ARG A O 1
ATOM 525 N N . LEU A 1 71 ? 10.444 -0.161 -9.553 1.00 80.00 71 LEU A N 1
ATOM 526 C CA . LEU A 1 71 ? 10.305 -1.479 -8.935 1.00 80.00 71 LEU A CA 1
ATOM 527 C C . LEU A 1 71 ? 10.685 -1.438 -7.447 1.00 80.00 71 LEU A C 1
ATOM 529 O O . LEU A 1 71 ? 9.942 -1.956 -6.617 1.00 80.00 71 LEU A O 1
ATOM 533 N N . GLU A 1 72 ? 11.792 -0.776 -7.107 1.00 83.12 72 GLU A N 1
ATOM 534 C CA . GLU A 1 72 ? 12.228 -0.606 -5.717 1.00 83.12 72 GLU A CA 1
ATOM 535 C C . GLU A 1 72 ? 11.233 0.252 -4.914 1.00 83.12 72 GLU A C 1
ATOM 537 O O . GLU A 1 72 ? 10.860 -0.102 -3.795 1.00 83.12 72 GLU A O 1
ATOM 542 N N . GLU A 1 73 ? 10.727 1.346 -5.496 1.00 82.38 73 GLU A N 1
ATOM 543 C CA . GLU A 1 73 ? 9.675 2.171 -4.888 1.00 82.38 73 GLU A CA 1
ATOM 544 C C . GLU A 1 73 ? 8.403 1.362 -4.614 1.00 82.38 73 GLU A C 1
ATOM 546 O O . GLU A 1 73 ? 7.797 1.497 -3.545 1.00 82.38 73 GLU A O 1
ATOM 551 N N . ALA A 1 74 ? 7.996 0.511 -5.558 1.00 80.06 74 ALA A N 1
ATOM 552 C CA . ALA A 1 74 ? 6.829 -0.343 -5.404 1.00 80.06 74 ALA A CA 1
ATOM 553 C C . ALA A 1 74 ? 7.021 -1.380 -4.289 1.00 80.06 74 ALA A C 1
ATOM 555 O O . ALA A 1 74 ? 6.121 -1.557 -3.465 1.00 80.06 74 ALA A O 1
ATOM 556 N N . ASP A 1 75 ? 8.193 -2.013 -4.209 1.00 83.12 75 ASP A N 1
ATOM 557 C CA . ASP A 1 75 ? 8.508 -2.975 -3.151 1.00 83.12 75 ASP A CA 1
ATOM 558 C C . ASP A 1 75 ? 8.525 -2.317 -1.758 1.00 83.12 75 ASP A C 1
ATOM 560 O O . ASP A 1 75 ? 7.904 -2.817 -0.813 1.00 83.12 75 ASP A O 1
ATOM 564 N N . ILE A 1 76 ? 9.160 -1.147 -1.625 1.00 89.62 76 ILE A N 1
ATOM 565 C CA . ILE A 1 76 ? 9.157 -0.368 -0.376 1.00 89.62 76 ILE A CA 1
ATOM 566 C C . ILE A 1 76 ? 7.725 0.027 0.012 1.00 89.62 76 ILE A C 1
ATOM 568 O O . ILE A 1 76 ? 7.323 -0.132 1.170 1.00 89.62 76 ILE A O 1
ATOM 572 N N . SER A 1 77 ? 6.931 0.496 -0.953 1.00 79.56 77 SER A N 1
ATOM 573 C CA . SER A 1 77 ? 5.534 0.891 -0.736 1.00 79.56 77 SER A CA 1
ATOM 574 C C . SER A 1 77 ? 4.670 -0.287 -0.281 1.00 79.56 77 SER A C 1
ATOM 576 O O . SER A 1 77 ? 3.856 -0.145 0.636 1.00 79.56 77 SER A O 1
ATOM 578 N N . LEU A 1 78 ? 4.880 -1.472 -0.858 1.00 84.88 78 LEU A N 1
ATOM 579 C CA . LEU A 1 78 ? 4.193 -2.696 -0.455 1.00 84.88 78 LEU A CA 1
ATOM 580 C C . LEU A 1 78 ? 4.565 -3.102 0.976 1.00 84.88 78 LEU A C 1
ATOM 582 O O . LEU A 1 78 ? 3.682 -3.377 1.794 1.00 84.88 78 LEU A O 1
ATOM 586 N N . ARG A 1 79 ? 5.862 -3.088 1.313 1.00 85.75 79 ARG A N 1
ATOM 587 C CA . ARG A 1 79 ? 6.340 -3.371 2.677 1.00 85.75 79 ARG A CA 1
ATOM 588 C C . ARG A 1 79 ? 5.716 -2.417 3.696 1.00 85.75 79 ARG A C 1
ATOM 590 O O . ARG A 1 79 ? 5.240 -2.862 4.744 1.00 85.75 79 ARG A O 1
ATOM 597 N N . MET A 1 80 ? 5.651 -1.127 3.374 1.00 88.12 80 MET A N 1
ATOM 598 C CA . MET A 1 80 ? 5.001 -0.123 4.214 1.00 88.12 80 MET A CA 1
ATOM 599 C C . MET A 1 80 ? 3.500 -0.400 4.377 1.00 88.12 80 MET A C 1
ATOM 601 O O . MET A 1 80 ? 2.980 -0.350 5.492 1.00 88.12 80 MET A O 1
ATOM 605 N N . MET A 1 81 ? 2.798 -0.761 3.301 1.00 85.19 81 MET A N 1
ATOM 606 C CA . MET A 1 81 ? 1.373 -1.093 3.356 1.00 85.19 81 MET A CA 1
ATOM 607 C C . MET A 1 81 ? 1.085 -2.256 4.307 1.00 85.19 81 MET A C 1
ATOM 609 O O . MET A 1 81 ? 0.135 -2.194 5.089 1.00 85.19 81 MET A O 1
ATOM 613 N N . VAL A 1 82 ? 1.905 -3.309 4.278 1.00 89.12 82 VAL A N 1
ATOM 614 C CA . VAL A 1 82 ? 1.753 -4.453 5.187 1.00 89.12 82 VAL A CA 1
ATOM 615 C C . VAL A 1 82 ? 1.890 -4.010 6.645 1.00 89.12 82 VAL A C 1
ATOM 617 O O . VAL A 1 82 ? 1.106 -4.441 7.494 1.00 89.12 82 VAL A O 1
ATOM 620 N N . GLN A 1 83 ? 2.830 -3.111 6.944 1.00 86.88 83 GLN A N 1
ATOM 621 C CA . GLN A 1 83 ? 2.972 -2.552 8.289 1.00 86.88 83 GLN A CA 1
ATOM 622 C C . GLN A 1 83 ? 1.750 -1.724 8.698 1.00 86.88 83 GLN A C 1
ATOM 624 O O . GLN A 1 83 ? 1.227 -1.922 9.795 1.00 86.88 83 GLN A O 1
ATOM 629 N N . VAL A 1 84 ? 1.247 -0.859 7.813 1.00 86.12 84 VAL A N 1
ATOM 630 C CA . VAL A 1 84 ? 0.028 -0.070 8.058 1.00 86.12 84 VAL A CA 1
ATOM 631 C C . VAL A 1 84 ? -1.174 -0.983 8.296 1.00 86.12 84 VAL A C 1
ATOM 633 O O . VAL A 1 84 ? -1.915 -0.768 9.252 1.00 86.12 84 VAL A O 1
ATOM 636 N N . ARG A 1 85 ? -1.339 -2.048 7.499 1.00 83.19 85 ARG A N 1
ATOM 637 C CA . ARG A 1 85 ? -2.388 -3.059 7.698 1.00 83.19 85 ARG A CA 1
ATOM 638 C C . ARG A 1 85 ? -2.288 -3.682 9.087 1.00 83.19 85 ARG A C 1
ATOM 640 O O . ARG A 1 85 ? -3.292 -3.771 9.786 1.00 83.19 85 ARG A O 1
ATOM 647 N N . ASN A 1 86 ? -1.091 -4.100 9.495 1.00 89.38 86 ASN A N 1
ATOM 648 C CA . ASN A 1 86 ? -0.882 -4.697 10.813 1.00 89.38 86 ASN A CA 1
ATOM 649 C C . ASN A 1 86 ? -1.225 -3.705 11.935 1.00 89.38 86 ASN A C 1
ATOM 651 O O . ASN A 1 86 ? -1.921 -4.081 12.872 1.00 89.38 86 ASN A O 1
ATOM 655 N N . LYS A 1 87 ? -0.839 -2.427 11.809 1.00 86.25 87 LYS A N 1
ATOM 656 C CA . LYS A 1 87 ? -1.183 -1.398 12.806 1.00 86.25 87 LYS A CA 1
ATOM 657 C C . LYS A 1 87 ? -2.661 -1.040 12.828 1.00 86.25 87 LYS A C 1
ATOM 659 O O . LYS A 1 87 ? -3.199 -0.815 13.904 1.00 86.25 87 LYS A O 1
ATOM 664 N N . ALA A 1 88 ? -3.339 -1.060 11.685 1.00 82.19 88 ALA A N 1
ATOM 665 C CA . ALA A 1 88 ? -4.787 -0.891 11.631 1.00 82.19 88 ALA A CA 1
ATOM 666 C C . ALA A 1 88 ? -5.522 -2.047 12.337 1.00 82.19 88 ALA A C 1
ATOM 668 O O . ALA A 1 88 ? -6.473 -1.805 13.076 1.00 82.19 88 ALA A O 1
ATOM 669 N N . VAL A 1 89 ? -5.058 -3.291 12.160 1.00 85.94 89 VAL A N 1
ATOM 670 C CA . VAL A 1 89 ? -5.610 -4.463 12.863 1.00 85.94 89 VAL A CA 1
ATOM 671 C C . VAL A 1 89 ? -5.347 -4.384 14.369 1.00 85.94 89 VAL A C 1
ATOM 673 O O . VAL A 1 89 ? -6.269 -4.607 15.147 1.00 85.94 89 VAL A O 1
ATOM 676 N N . GLU A 1 90 ? -4.129 -4.029 14.787 1.00 84.88 90 GLU A N 1
ATOM 677 C CA . GLU A 1 90 ? -3.789 -3.815 16.203 1.00 84.88 90 GLU A CA 1
ATOM 678 C C . GLU A 1 90 ? -4.660 -2.713 16.828 1.00 84.88 90 GLU A C 1
ATOM 680 O O . GLU A 1 90 ? -5.231 -2.912 17.896 1.00 84.88 90 GLU A O 1
ATOM 685 N N . ALA A 1 91 ? -4.837 -1.580 16.141 1.00 81.94 91 ALA A N 1
ATOM 686 C CA . ALA A 1 91 ? -5.682 -0.485 16.612 1.00 81.94 91 ALA A CA 1
ATOM 687 C C . ALA A 1 91 ? -7.157 -0.900 16.741 1.00 81.94 91 ALA A C 1
ATOM 689 O O . ALA A 1 91 ? -7.813 -0.541 17.716 1.00 81.94 91 ALA A O 1
ATOM 690 N N . TYR A 1 92 ? -7.677 -1.690 15.794 1.00 80.19 92 TYR A N 1
ATOM 691 C CA . TYR A 1 92 ? -9.027 -2.247 15.892 1.00 80.19 92 TYR A CA 1
ATOM 692 C C . TYR A 1 92 ? -9.172 -3.175 17.108 1.00 80.19 92 TYR A C 1
ATOM 694 O O . TYR A 1 92 ? -10.141 -3.066 17.859 1.00 80.19 92 TYR A O 1
ATOM 702 N N . GLN A 1 93 ? -8.194 -4.057 17.336 1.00 80.31 93 GLN A N 1
ATOM 703 C CA . GLN A 1 93 ? -8.180 -4.949 18.499 1.00 80.31 93 GLN A CA 1
ATOM 704 C C . GLN A 1 93 ? -8.114 -4.177 19.824 1.00 80.31 93 GLN A C 1
ATOM 706 O O . GLN A 1 93 ? -8.793 -4.553 20.778 1.00 80.31 93 GLN A O 1
ATOM 711 N N . GLU A 1 94 ? -7.338 -3.094 19.885 1.00 76.75 94 GLU A N 1
ATOM 712 C CA . GLU A 1 94 ? -7.207 -2.259 21.083 1.00 76.75 94 GLU A CA 1
ATOM 713 C C . GLU A 1 94 ? -8.512 -1.521 21.416 1.00 76.75 94 GLU A C 1
ATOM 715 O O . GLU A 1 94 ? -8.964 -1.546 22.559 1.00 76.75 94 GLU A O 1
ATOM 720 N N . VAL A 1 95 ? -9.187 -0.946 20.413 1.00 75.88 95 VAL A N 1
ATOM 721 C CA . VAL A 1 95 ? -10.500 -0.301 20.606 1.00 75.88 95 VAL A CA 1
ATOM 722 C C . VAL A 1 95 ? -11.535 -1.297 21.137 1.00 75.88 95 VAL A C 1
ATOM 724 O O . VAL A 1 95 ? -12.296 -0.959 22.043 1.00 75.88 95 VAL A O 1
ATOM 727 N N . MET A 1 96 ? -11.537 -2.536 20.634 1.00 73.31 96 MET A N 1
ATOM 728 C CA . MET A 1 96 ? -12.427 -3.597 21.124 1.00 73.31 96 MET A CA 1
ATOM 729 C C . MET A 1 96 ? -12.113 -4.009 22.570 1.00 73.31 96 MET A C 1
ATOM 731 O O . MET A 1 96 ? -13.024 -4.345 23.323 1.00 73.31 96 MET A O 1
ATOM 735 N N . ARG A 1 97 ? -10.839 -3.967 22.980 1.00 71.56 97 ARG A N 1
ATOM 736 C CA . ARG A 1 97 ? -10.411 -4.251 24.359 1.00 71.56 97 ARG A CA 1
ATOM 737 C C . ARG A 1 97 ? -10.756 -3.144 25.350 1.00 71.56 97 ARG A C 1
ATOM 739 O O . ARG A 1 97 ? -10.938 -3.445 26.522 1.00 71.56 97 ARG A O 1
ATOM 746 N N . MET A 1 98 ? -10.859 -1.893 24.904 1.00 70.56 98 MET A N 1
ATOM 747 C CA . MET A 1 98 ? -11.284 -0.779 25.761 1.00 70.56 98 MET A CA 1
ATOM 748 C C . MET A 1 98 ? -12.789 -0.783 26.077 1.00 70.56 98 MET A C 1
ATOM 750 O O . MET A 1 98 ? -13.207 -0.076 26.989 1.00 70.56 98 MET A O 1
ATOM 754 N N . GLN A 1 99 ? -13.609 -1.506 25.306 1.00 56.03 99 GLN A N 1
ATOM 755 C CA . GLN A 1 99 ? -15.076 -1.481 25.412 1.00 56.03 99 GLN A CA 1
ATOM 756 C C . GLN A 1 99 ? -15.682 -2.598 26.282 1.00 56.03 99 GLN A C 1
ATOM 758 O O . GLN A 1 99 ? -16.909 -2.666 26.377 1.00 56.03 99 GLN A O 1
ATOM 763 N N . VAL A 1 100 ? -14.866 -3.458 26.904 1.00 53.75 100 VAL A N 1
ATOM 764 C CA . VAL A 1 100 ? -15.331 -4.476 27.870 1.00 53.75 100 VAL A CA 1
ATOM 765 C C . VAL A 1 100 ? -15.204 -4.014 29.314 1.00 53.75 100 VAL A C 1
ATOM 767 O O . VAL A 1 100 ? -14.242 -3.276 29.621 1.00 53.75 100 VAL A O 1
#

pLDDT: mean 71.09, std 13.12, range [44.34, 89.62]

Secondary structure (DSSP, 8-state):
---SSSSSSTTTTTSS-------HHHHHHHHHHHHHHHHHHHHHHHHHHHHHHHHHHTT-GGGHHHHHHHHHHHHHHHHHHHHHHHHHHHHHHHHHHHT-

Foldseek 3Di:
DDDDPPPPPVVVVVVVPDPPPPPVVVVVVVVVVVLVVLVVVLVVLVVVLVVLVVCVVVPVPPCVVVSVVSNVVSVVSVVVNVVVVVVVVVVVVVVVVVVD

Organism: NCBI:txid2771352

=== Feature glossary ===
A reading guide for the features in this record.

Start from the sequence.

  · Sequence gives the chain of amino acids in standard one-letter code (A=alanine, C=cysteine, …, Y=tyrosine), read N→C. It is the only feature that is directly encoded by the gene; all structural features are derived from the folded form of this sequence.

Fold it, and you get atomic coordinates and the backbone conformation that goes with them.

  · The mmCIF table is the protein's shape written out atom by atom. For each backbone N, Cα, C, and carbonyl O, it records an (x, y, z) coordinate triple in Å plus the residue type, chain letter, and residue number.

  · Backbone dihedral angles. Every residue except chain termini has a φ (preceding-C → N → Cα → C) and a ψ (N → Cα → C → next-N). They are reported in degrees following the IUPAC sign convention. Secondary structure is essentially a statement about which (φ, ψ) basin each residue occupies.

  · DSSP 8-state secondary structure assigns each residue one of H (α-helix), G (3₁₀-helix), I (π-helix), E (extended β-strand), B (isolated β-bridge), T (hydrogen-bonded turn), S (bend), or '-' (coil). The assignment is computed from backbone hydrogen-bond geometry via the Kabsch–Sander algorithm.

  · P-SEA three-state annotation labels each residue as helix, strand, or coil based purely on the geometry of the Cα trace. It serves as a fallback when the full backbone (and thus DSSP) is unavailable.

Summarize the fold with a handful of shape descriptors and a per-residue structural alphabet.

  · Radius of gyration (Rg) is the root-mean-square distance of Cα atoms from their centroid — a single number for overall size and compactness. A globular domain of N residues has Rg ≈ 2.2·N^0.38 Å; an extended or disordered chain has a much larger Rg. The Cα contact count is the number of residue pairs whose Cα atoms are within 8 Å and are more than four positions apart in sequence — a standard proxy for tertiary packing density. The bounding box is the smallest axis-aligned box enclosing all Cα atoms.

  · Foldseek's 3Di representation compresses backbone geometry into a per-residue letter drawn from a learned twenty-state alphabet. It captures the tertiary interaction pattern around each residue — which residues are packed against it in space, regardless of where they are in sequence.

  · Accessible surface area quantifies burial. A residue with SASA near zero is packed into the hydrophobic core; one with SASA >100 Å² sits on the surface. Computed here via the Shrake–Rupley numerical algorithm with a 1.4 Å probe.

Ask how reliable the model is.

  · For AlphaFold models, the B-factor field carries pLDDT — the model's own estimate of local accuracy on a 0–100 scale. Regions with pLDDT<50 should be treated as essentially unmodeled; they often correspond to intrinsically disordered segments.

  · For experimental (PDB) structures, the B-factor (temperature factor) quantifies the positional spread of each atom in the crystal — a combination of thermal vibration and static disorder — in units of Å². High B-factors mark flexible loops or poorly resolved regions; low B-factors mark the rigid, well-ordered core.

  · PAE(i, j) answers: if I align the predicted and true structures on residue i, how far off (in Å) do I expect residue j to be? A block-diagonal PAE matrix with low values on the blocks and high values off-diagonal is the signature of a multi-domain protein with confidently predicted domains but uncertain inter-domain orientation.

Place it in context: what it resembles, what it is annotated as, and how it looks.

  · Structural nearest neighbors (via Foldseek easy-search vs the PDB). Reported per hit: target PDB id, E-value, and alignment TM-score. A TM-score above ~0.5 is the conventional threshold for 'same fold'.

  · Functional annotations link the protein to curated databases. InterPro entries identify conserved domains and families by matching the sequence against member-database signatures (Pfam, PROSITE, CDD, …). Gene Ontology (GO) terms describe molecular function, biological process, and cellular component in a controlled vocabulary. CATH places the structure in a hierarchical fold classification (Class/Architecture/Topology/Homologous-superfamily). The organism is the source species.

  · Plot images: a contact map (which residues are close in 3D, as an N×N binary image), a Ramachandran scatter (backbone torsion angles, revealing secondary-structure composition at a glance), and — for AlphaFold structures — a PAE heatmap (pairwise prediction conf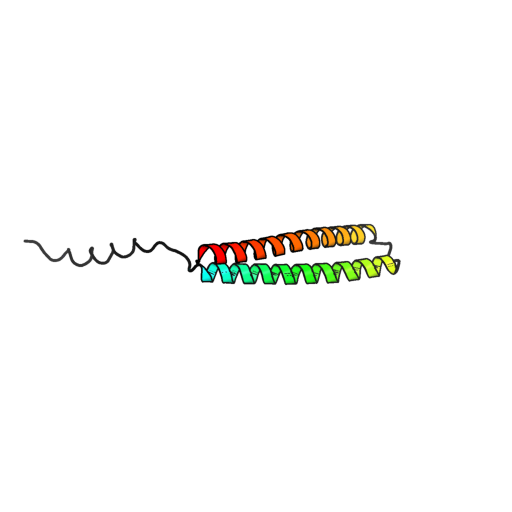idence).

  · Structure images are PyMOL renders from six orthogonal camera directions. Cartoon representation draws helices as coils and strands as arrows; sticks shows the backbone as bonds; surface shows the solvent-excluded envelope. Rainbow coloring maps sequence position to hue (blue→red, N→C); chain coloring assigns a distinct color per polypeptide.